Protein AF-A0A401QGA0-F1 (afdb_monomer_lite)

Structure (mmCIF, N/CA/C/O backbone):
data_AF-A0A401QGA0-F1
#
_entry.id   AF-A0A401QGA0-F1
#
loop_
_atom_site.group_PDB
_atom_site.id
_atom_site.type_symbol
_atom_site.label_atom_id
_atom_site.label_alt_id
_atom_site.label_comp_id
_atom_site.label_asym_id
_atom_site.label_entity_id
_atom_site.label_seq_id
_atom_site.pdbx_PDB_ins_code
_atom_site.Cartn_x
_atom_site.Cartn_y
_atom_site.Cartn_z
_atom_site.occupancy
_atom_site.B_iso_or_equiv
_atom_site.auth_seq_id
_atom_site.auth_comp_id
_atom_site.auth_asym_id
_atom_site.auth_atom_id
_atom_site.pdbx_PDB_model_num
ATOM 1 N N . MET A 1 1 ? 22.940 25.794 -7.510 1.00 50.47 1 MET A N 1
ATOM 2 C CA . MET A 1 1 ? 23.801 24.617 -7.727 1.00 50.47 1 MET A CA 1
ATOM 3 C C . MET A 1 1 ? 22.857 23.452 -7.908 1.00 50.47 1 MET A C 1
ATOM 5 O O . MET A 1 1 ? 22.147 23.124 -6.966 1.00 50.47 1 MET A O 1
ATOM 9 N N . GLU A 1 2 ? 22.734 22.949 -9.128 1.00 58.34 2 GLU A N 1
ATOM 10 C CA . GLU A 1 2 ? 21.878 21.805 -9.434 1.00 58.34 2 GLU A CA 1
ATOM 11 C C . GLU A 1 2 ? 22.696 20.546 -9.152 1.00 58.34 2 GLU A C 1
ATOM 13 O O . GLU A 1 2 ? 23.748 20.331 -9.747 1.00 58.34 2 GLU A O 1
ATOM 18 N N . THR A 1 3 ? 22.286 19.764 -8.158 1.00 67.75 3 THR A N 1
ATOM 19 C CA . THR A 1 3 ? 22.930 18.493 -7.828 1.00 67.75 3 THR A CA 1
ATOM 20 C C . THR A 1 3 ? 22.483 17.449 -8.844 1.00 67.75 3 THR A C 1
ATOM 22 O O . THR A 1 3 ? 21.393 16.889 -8.751 1.00 67.75 3 THR A O 1
ATOM 25 N N . GLU A 1 4 ? 23.326 17.198 -9.837 1.00 71.62 4 GLU A N 1
ATOM 26 C CA . GLU A 1 4 ?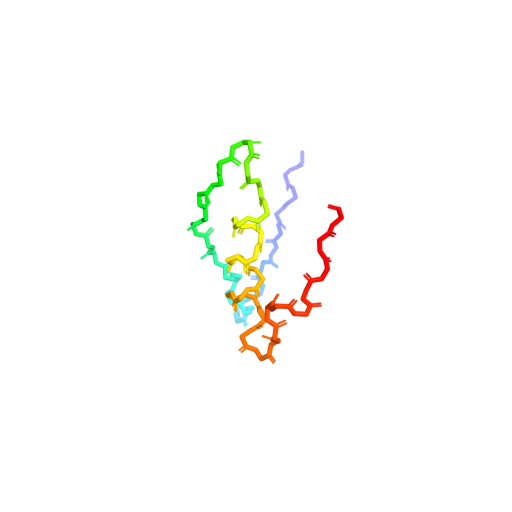 23.146 16.123 -10.808 1.00 71.62 4 GLU A CA 1
ATOM 27 C C . GLU A 1 4 ? 23.391 14.763 -10.133 1.00 71.62 4 GLU A C 1
ATOM 29 O O . GLU A 1 4 ? 24.510 14.393 -9.777 1.00 71.62 4 GLU A O 1
ATOM 34 N N . VAL A 1 5 ? 22.309 14.015 -9.903 1.00 76.00 5 VAL A N 1
ATOM 35 C CA . VAL A 1 5 ? 22.373 12.654 -9.357 1.00 76.00 5 VAL A CA 1
ATOM 36 C C . VAL A 1 5 ? 22.692 11.695 -10.504 1.00 76.00 5 VAL A C 1
ATOM 38 O O . VAL A 1 5 ? 21.821 11.381 -11.315 1.00 76.00 5 VAL A O 1
ATOM 41 N N . HIS A 1 6 ? 23.937 11.219 -10.584 1.00 74.44 6 HIS A N 1
ATOM 42 C CA . HIS A 1 6 ? 24.322 10.198 -11.560 1.00 74.44 6 HIS A CA 1
ATOM 43 C C . HIS A 1 6 ? 23.703 8.849 -11.171 1.00 74.44 6 HIS A C 1
ATOM 45 O O . HIS A 1 6 ? 24.169 8.174 -10.251 1.00 74.44 6 HIS A O 1
ATOM 51 N N . VAL A 1 7 ? 22.632 8.458 -11.863 1.00 76.81 7 VAL A N 1
ATOM 52 C CA . VAL A 1 7 ? 22.003 7.148 -11.671 1.00 76.81 7 VAL A CA 1
ATOM 53 C C . VAL A 1 7 ? 22.809 6.111 -12.463 1.00 76.81 7 VAL A C 1
ATOM 55 O O . VAL A 1 7 ? 22.939 6.265 -13.678 1.00 76.81 7 VAL A O 1
ATOM 58 N N . PRO A 1 8 ? 23.367 5.067 -11.824 1.00 79.81 8 PRO A N 1
ATOM 59 C CA . PRO A 1 8 ? 24.203 4.096 -12.518 1.00 79.81 8 PRO A CA 1
ATOM 60 C C . PRO A 1 8 ? 23.405 3.331 -13.579 1.00 79.81 8 PRO A C 1
ATOM 62 O O . PRO A 1 8 ? 22.285 2.872 -13.335 1.00 79.81 8 PRO A O 1
ATOM 65 N N . THR A 1 9 ? 24.009 3.157 -14.754 1.00 73.25 9 THR A N 1
ATOM 66 C CA . THR A 1 9 ? 23.462 2.349 -15.848 1.00 73.25 9 THR A CA 1
ATOM 67 C C . THR A 1 9 ? 23.313 0.901 -15.375 1.00 73.25 9 THR A C 1
ATOM 69 O O . THR A 1 9 ? 24.305 0.200 -15.195 1.00 73.25 9 THR A O 1
ATOM 72 N N . GLY A 1 10 ? 22.077 0.464 -15.124 1.00 72.44 10 GLY A N 1
ATOM 73 C CA . GLY A 1 10 ? 21.771 -0.855 -14.552 1.00 72.44 10 GLY A CA 1
ATOM 74 C C . GLY A 1 10 ? 21.105 -0.823 -13.173 1.00 72.44 10 GLY A C 1
ATOM 75 O O . GLY A 1 10 ? 20.803 -1.884 -12.629 1.00 72.44 10 GLY A O 1
ATOM 76 N N . ALA A 1 11 ? 20.836 0.360 -12.608 1.00 75.75 11 ALA A N 1
ATOM 77 C CA . ALA A 1 11 ? 19.957 0.471 -11.448 1.00 75.75 11 ALA A CA 1
ATOM 78 C C . ALA A 1 11 ? 18.590 -0.178 -11.750 1.00 75.75 11 ALA A C 1
ATOM 80 O O . ALA A 1 11 ? 18.053 0.017 -12.848 1.00 75.7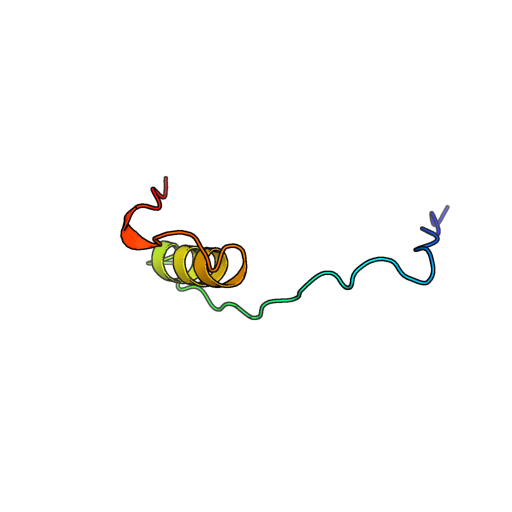5 11 ALA A O 1
ATOM 81 N N . PRO A 1 12 ? 18.009 -0.945 -10.808 1.00 75.50 12 PRO A N 1
ATOM 82 C CA . PRO A 1 12 ? 16.696 -1.535 -11.016 1.00 75.50 12 PRO A CA 1
ATOM 83 C C . PRO A 1 12 ? 15.678 -0.424 -11.276 1.00 75.50 12 PRO A C 1
ATOM 85 O O . PRO A 1 12 ? 15.653 0.590 -10.574 1.00 75.50 12 PRO A O 1
ATOM 88 N N . ALA A 1 13 ? 14.838 -0.618 -12.293 1.00 79.81 13 ALA A N 1
ATOM 89 C CA . ALA A 1 13 ? 13.767 0.319 -12.584 1.00 79.81 13 ALA A CA 1
ATOM 90 C C . ALA A 1 13 ? 12.867 0.448 -11.350 1.00 79.81 13 ALA A C 1
ATOM 92 O O . ALA A 1 13 ? 12.361 -0.551 -10.834 1.00 79.81 13 ALA A O 1
ATOM 93 N N . VAL A 1 14 ? 12.672 1.678 -10.873 1.00 82.31 14 VAL A N 1
ATOM 94 C CA . VAL A 1 14 ? 11.736 1.938 -9.779 1.00 82.31 14 VAL A CA 1
ATOM 95 C C . VAL A 1 14 ? 10.323 1.693 -10.312 1.00 82.31 14 VAL A C 1
ATOM 97 O O . VAL A 1 14 ? 9.918 2.364 -11.269 1.00 82.31 14 VAL A O 1
ATOM 100 N N . PRO A 1 15 ? 9.565 0.743 -9.740 1.00 83.50 15 PRO A N 1
ATOM 101 C CA . PRO A 1 15 ? 8.223 0.454 -10.213 1.00 83.50 15 PRO A CA 1
ATOM 102 C C . PRO A 1 15 ? 7.304 1.653 -9.958 1.00 83.50 15 PRO A C 1
ATOM 104 O O . PRO A 1 15 ? 7.312 2.246 -8.879 1.00 83.50 15 PRO A O 1
ATOM 107 N N . LYS A 1 16 ? 6.511 2.009 -10.972 1.00 88.62 16 LYS A N 1
ATOM 108 C CA . LYS A 1 16 ? 5.507 3.076 -10.907 1.00 88.62 16 LYS A CA 1
ATOM 109 C C . LYS A 1 16 ? 4.119 2.453 -10.929 1.00 88.62 16 LYS A C 1
ATOM 111 O O . LYS A 1 16 ? 3.826 1.642 -11.804 1.00 88.62 16 LYS A O 1
ATOM 116 N N . PHE A 1 17 ? 3.272 2.861 -9.992 1.00 88.81 17 PHE A N 1
ATOM 117 C CA . PHE A 1 17 ? 1.899 2.381 -9.882 1.00 88.81 17 PHE A CA 1
ATOM 118 C C . PHE A 1 17 ? 0.942 3.558 -9.989 1.00 88.81 17 PHE A C 1
ATOM 120 O O . PHE A 1 17 ? 1.041 4.512 -9.222 1.00 88.81 17 PHE A O 1
ATOM 127 N N . THR A 1 18 ? 0.003 3.471 -10.923 1.00 90.81 18 THR A N 1
ATOM 128 C CA . THR A 1 18 ? -1.136 4.384 -10.977 1.00 90.81 18 THR A CA 1
ATOM 129 C C . THR A 1 18 ? -2.232 3.792 -10.099 1.00 90.81 18 THR A C 1
ATOM 131 O O . THR A 1 18 ? -2.904 2.849 -10.512 1.00 90.81 18 THR A O 1
ATOM 134 N N . ILE A 1 19 ? -2.339 4.286 -8.866 1.00 88.88 19 ILE A N 1
ATOM 135 C CA . ILE A 1 19 ? -3.392 3.924 -7.911 1.00 88.88 19 ILE A CA 1
ATOM 136 C C . ILE A 1 19 ? -4.290 5.147 -7.748 1.00 88.88 19 ILE A C 1
ATOM 138 O O . ILE A 1 19 ? -3.791 6.250 -7.525 1.00 88.88 19 ILE A O 1
ATOM 142 N N . TYR A 1 20 ? -5.597 4.942 -7.848 1.00 89.19 20 TYR A N 1
ATOM 143 C CA . TYR A 1 20 ? -6.596 5.958 -7.541 1.00 89.19 20 TYR A CA 1
ATOM 144 C C . TYR A 1 20 ? -7.206 5.623 -6.188 1.00 89.19 20 TYR A C 1
ATOM 146 O O . TYR A 1 20 ? -7.460 4.458 -5.893 1.00 89.19 20 TYR A O 1
ATOM 154 N N . VAL A 1 21 ? -7.387 6.639 -5.355 1.00 88.81 21 VAL A N 1
ATOM 155 C CA . VAL A 1 21 ? -7.837 6.478 -3.976 1.00 88.8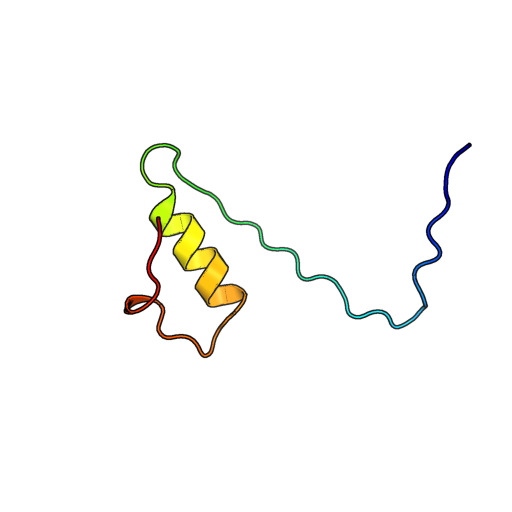1 21 VAL A CA 1
ATOM 156 C C . VAL A 1 21 ? -9.024 7.402 -3.765 1.00 88.81 21 VAL A C 1
ATOM 158 O O . VAL A 1 21 ? -8.972 8.560 -4.181 1.00 88.81 21 VAL A O 1
ATOM 161 N N . ASP A 1 22 ? -10.079 6.883 -3.147 1.00 91.38 22 ASP A N 1
ATOM 162 C CA . ASP A 1 22 ? -11.190 7.700 -2.673 1.00 91.38 22 ASP A CA 1
ATOM 163 C C . ASP A 1 22 ? -10.800 8.385 -1.355 1.00 91.38 22 ASP A C 1
ATOM 165 O O . ASP A 1 22 ? -10.179 7.770 -0.489 1.00 91.38 22 ASP A O 1
ATOM 169 N N . GLU A 1 23 ? -11.137 9.665 -1.192 1.00 91.25 23 GLU A N 1
ATOM 170 C CA . GLU A 1 23 ? -10.750 10.422 0.007 1.00 91.25 23 GLU A CA 1
ATOM 171 C C . GLU A 1 23 ? -11.466 9.951 1.282 1.00 91.25 23 GLU A C 1
ATOM 173 O O . GLU A 1 23 ? -10.924 10.098 2.378 1.00 91.25 23 GLU A O 1
ATOM 178 N N . ASN A 1 24 ? -12.659 9.368 1.142 1.00 94.75 24 ASN A N 1
ATOM 179 C CA . ASN A 1 24 ? -13.450 8.836 2.246 1.00 94.75 24 ASN A CA 1
ATOM 180 C C . ASN A 1 24 ? -13.109 7.365 2.537 1.00 94.75 24 ASN A C 1
ATOM 182 O O . ASN A 1 24 ? -13.379 6.896 3.642 1.00 94.75 24 ASN A O 1
ATOM 186 N N . ASP A 1 25 ? -12.488 6.650 1.591 1.00 90.69 25 ASP A N 1
ATOM 187 C CA . ASP A 1 25 ? -12.015 5.272 1.753 1.00 90.69 25 ASP A CA 1
ATOM 188 C C . ASP A 1 25 ? -10.588 5.067 1.215 1.00 90.69 25 ASP A C 1
ATOM 190 O O . ASP A 1 25 ? -10.326 4.425 0.193 1.00 90.69 25 ASP A O 1
ATOM 194 N N . VAL A 1 26 ? -9.616 5.598 1.958 1.00 91.00 26 VAL A N 1
ATOM 195 C CA . VAL A 1 26 ? -8.199 5.488 1.584 1.00 91.00 26 VAL A CA 1
ATOM 196 C C . VAL A 1 26 ? -7.627 4.078 1.750 1.00 91.00 26 VAL A C 1
ATOM 198 O O . VAL A 1 26 ? -6.578 3.751 1.186 1.00 91.00 26 VAL A O 1
ATOM 201 N N . ILE A 1 27 ? -8.311 3.235 2.526 1.00 91.94 27 ILE A N 1
ATOM 202 C CA . ILE A 1 27 ? -7.849 1.897 2.892 1.00 91.94 27 ILE A CA 1
ATOM 203 C C . ILE A 1 27 ? -7.847 0.974 1.678 1.00 91.94 27 ILE A C 1
ATOM 205 O O . ILE A 1 27 ? -6.845 0.299 1.441 1.00 91.94 27 ILE A O 1
ATOM 209 N N . SER A 1 28 ? -8.898 0.998 0.857 1.00 90.38 28 SER A N 1
ATOM 210 C CA . SER A 1 28 ? -8.976 0.166 -0.349 1.00 90.38 28 SER A CA 1
ATOM 211 C C . SER A 1 28 ? -7.811 0.429 -1.309 1.00 90.38 28 SER A C 1
ATOM 213 O O . SER A 1 28 ? -7.146 -0.506 -1.761 1.00 90.38 28 SER A O 1
ATOM 215 N N . GLY A 1 29 ? -7.486 1.703 -1.552 1.00 91.75 29 GLY A N 1
ATOM 216 C CA . GLY A 1 29 ? -6.345 2.083 -2.389 1.00 91.75 29 GLY A CA 1
ATOM 217 C C . GLY A 1 29 ? -4.992 1.698 -1.780 1.00 91.75 29 GLY A C 1
ATOM 218 O O . GLY A 1 29 ? -4.085 1.252 -2.488 1.00 91.75 29 GLY A O 1
ATOM 219 N N . ALA A 1 30 ? -4.85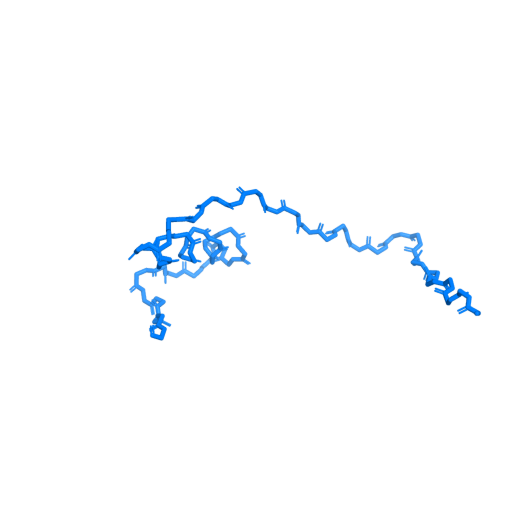0 1.810 -0.456 1.00 90.62 30 ALA A N 1
ATOM 220 C CA . ALA A 1 30 ? -3.649 1.373 0.249 1.00 90.62 30 ALA A CA 1
ATOM 221 C C . ALA A 1 30 ? -3.444 -0.148 0.153 1.00 90.62 30 ALA A C 1
ATOM 223 O O . ALA A 1 30 ? -2.330 -0.598 -0.123 1.00 90.62 30 ALA A O 1
ATOM 224 N N . LEU A 1 31 ? -4.504 -0.943 0.328 1.00 92.25 31 LEU A N 1
ATOM 225 C CA . LEU A 1 31 ? -4.446 -2.400 0.200 1.00 92.25 31 LEU A CA 1
ATOM 226 C C . LEU A 1 31 ? -4.125 -2.832 -1.240 1.00 92.25 31 LEU A C 1
ATOM 228 O O . LEU A 1 31 ? -3.305 -3.735 -1.427 1.00 92.25 31 LEU A O 1
ATOM 232 N N . GLU A 1 32 ? -4.665 -2.147 -2.256 1.00 92.88 32 GLU A N 1
ATOM 233 C CA . GLU A 1 32 ? -4.291 -2.390 -3.658 1.00 92.88 32 GLU A CA 1
ATOM 234 C C . GLU A 1 32 ? -2.786 -2.160 -3.886 1.00 92.88 32 GLU A C 1
ATOM 236 O O . GLU A 1 32 ? -2.097 -2.993 -4.488 1.00 92.88 32 GLU A O 1
ATOM 241 N N . LEU A 1 33 ? -2.248 -1.047 -3.375 1.00 92.12 33 LEU A N 1
ATOM 242 C CA . LEU A 1 33 ? -0.822 -0.743 -3.477 1.00 92.12 33 LEU A CA 1
ATOM 243 C C . LEU A 1 33 ? 0.035 -1.804 -2.769 1.00 92.12 33 LEU A C 1
ATOM 245 O O . LEU A 1 33 ? 1.050 -2.244 -3.319 1.00 92.12 33 LEU A O 1
ATOM 249 N N . VAL A 1 34 ? -0.372 -2.241 -1.573 1.00 92.75 34 VAL A N 1
ATOM 250 C CA . VAL A 1 34 ? 0.328 -3.289 -0.816 1.00 92.75 34 VAL A CA 1
ATOM 251 C C . VAL A 1 34 ? 0.361 -4.596 -1.603 1.00 92.75 34 VAL A C 1
ATOM 253 O O . VAL A 1 34 ? 1.437 -5.181 -1.725 1.00 92.75 34 VAL A O 1
ATOM 256 N N . GLY A 1 35 ? -0.754 -5.016 -2.206 1.00 92.25 35 GLY A N 1
ATOM 257 C CA . GLY A 1 35 ? -0.804 -6.223 -3.035 1.00 92.25 35 GLY A CA 1
ATOM 258 C C . GLY A 1 35 ? 0.188 -6.185 -4.203 1.00 92.25 35 GLY A C 1
ATOM 259 O O . GLY A 1 35 ? 0.891 -7.164 -4.458 1.00 92.25 35 GLY A O 1
ATOM 260 N N . LYS A 1 36 ? 0.336 -5.028 -4.866 1.00 91.25 36 LYS A N 1
ATOM 261 C CA . LYS A 1 36 ? 1.307 -4.855 -5.964 1.00 91.25 36 LYS A CA 1
ATOM 262 C C . LYS A 1 36 ? 2.760 -4.838 -5.479 1.00 91.25 36 LYS A C 1
ATOM 264 O O . LYS A 1 36 ? 3.638 -5.389 -6.140 1.00 91.25 36 LYS A O 1
ATOM 269 N N . LEU A 1 37 ? 3.031 -4.223 -4.328 1.00 91.31 37 LEU A N 1
ATOM 270 C CA . LEU A 1 37 ? 4.381 -4.130 -3.756 1.00 91.31 37 LEU A CA 1
ATOM 271 C C . LEU A 1 37 ? 4.842 -5.415 -3.054 1.00 91.31 37 LEU A C 1
ATOM 273 O O . LEU A 1 37 ? 6.050 -5.644 -2.909 1.00 91.31 37 LEU A O 1
ATOM 277 N N . ARG A 1 38 ? 3.900 -6.214 -2.548 1.00 91.19 38 ARG A N 1
ATOM 278 C CA . ARG A 1 38 ? 4.132 -7.404 -1.721 1.00 91.19 38 ARG A CA 1
ATOM 279 C C . ARG A 1 38 ? 3.201 -8.547 -2.154 1.00 91.19 38 ARG A C 1
ATOM 281 O O . ARG A 1 38 ? 2.394 -9.007 -1.357 1.00 91.19 38 ARG A O 1
ATOM 288 N N . PRO A 1 39 ? 3.370 -9.103 -3.366 1.00 89.69 39 PRO A N 1
ATOM 289 C CA . PRO A 1 39 ? 2.459 -10.118 -3.916 1.00 89.69 39 PRO A CA 1
ATOM 290 C C . PRO A 1 39 ? 2.428 -11.452 -3.147 1.00 89.69 39 PRO A C 1
ATOM 292 O O . PRO A 1 39 ? 1.616 -12.315 -3.449 1.00 89.69 39 PRO A O 1
ATOM 295 N N . LYS A 1 40 ? 3.336 -11.655 -2.184 1.00 94.69 40 LYS A N 1
ATOM 296 C CA . LYS A 1 40 ? 3.376 -12.847 -1.318 1.00 94.69 40 LYS A CA 1
ATOM 297 C C . LYS A 1 40 ? 2.690 -12.637 0.032 1.00 94.69 40 LYS A C 1
ATOM 299 O O . LYS A 1 40 ? 2.658 -13.565 0.832 1.00 94.69 40 LYS A O 1
ATOM 304 N N . TRP A 1 41 ? 2.275 -11.413 0.341 1.00 92.94 41 TRP A N 1
ATOM 305 C CA . TRP A 1 41 ? 1.600 -11.121 1.597 1.00 92.94 41 TRP A CA 1
ATOM 306 C C . TRP A 1 41 ? 0.124 -11.457 1.471 1.00 92.94 41 TRP A C 1
ATOM 308 O O . TRP A 1 41 ? -0.485 -11.222 0.430 1.00 92.94 41 TRP A O 1
ATOM 318 N N . ASP A 1 42 ? -0.434 -11.980 2.555 1.00 91.75 42 ASP A N 1
ATOM 319 C CA . ASP A 1 42 ? -1.873 -12.084 2.696 1.00 91.75 42 ASP A CA 1
ATOM 320 C C . ASP A 1 42 ? -2.430 -10.695 3.021 1.00 91.75 42 ASP A C 1
ATOM 322 O O . ASP A 1 42 ? -2.110 -10.119 4.063 1.00 91.75 42 ASP A O 1
ATOM 326 N N . VAL A 1 43 ? -3.189 -10.125 2.085 1.00 88.75 43 VAL A N 1
ATOM 327 C CA . VAL A 1 43 ? -3.678 -8.742 2.182 1.00 88.75 43 VAL A CA 1
ATOM 328 C C . VAL A 1 43 ? -4.715 -8.601 3.299 1.00 88.75 43 VAL A C 1
ATOM 330 O O . VAL A 1 43 ? -4.791 -7.545 3.918 1.00 88.75 43 VAL A O 1
ATOM 333 N N . GLU A 1 44 ? -5.454 -9.663 3.627 1.00 88.50 44 GLU A N 1
ATOM 334 C CA . GLU A 1 44 ? -6.470 -9.650 4.688 1.00 88.50 44 GLU A CA 1
ATOM 335 C C . GLU A 1 44 ? -5.845 -9.571 6.090 1.00 88.50 44 GLU A C 1
ATOM 337 O O . GLU A 1 44 ? -6.448 -9.045 7.023 1.00 88.50 44 GLU A O 1
ATOM 342 N N . GLN A 1 45 ? -4.602 -10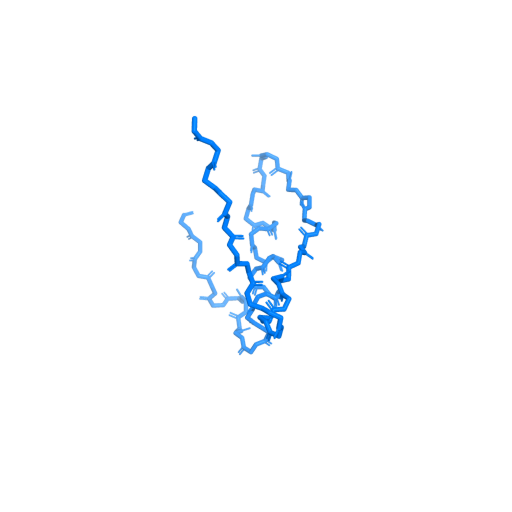.037 6.244 1.00 91.38 45 GLN A N 1
ATOM 343 C CA . GLN A 1 45 ? -3.822 -9.879 7.476 1.00 91.38 45 GLN A CA 1
ATOM 344 C C . GLN A 1 45 ? -3.115 -8.516 7.589 1.00 91.38 45 GLN A C 1
ATOM 346 O O . GLN A 1 45 ? -2.492 -8.225 8.619 1.00 91.38 45 GLN A O 1
ATOM 351 N N . VAL A 1 46 ? -3.173 -7.667 6.556 1.00 89.19 46 VAL A N 1
ATOM 352 C CA . VAL A 1 46 ? -2.529 -6.349 6.576 1.00 89.19 46 VAL A CA 1
ATOM 353 C C . VAL A 1 46 ? -3.332 -5.407 7.462 1.00 89.19 46 VAL A C 1
ATOM 355 O O . VAL A 1 46 ? -4.452 -5.016 7.152 1.00 89.19 46 VAL A O 1
ATOM 358 N N . LYS A 1 47 ? -2.723 -4.991 8.574 1.00 86.44 47 LYS A N 1
ATOM 359 C CA . LYS A 1 47 ? -3.308 -3.989 9.467 1.00 86.44 47 LYS A CA 1
ATOM 360 C C . LYS A 1 47 ? -2.965 -2.591 8.979 1.00 86.44 47 LYS A C 1
ATOM 362 O O . LYS A 1 47 ? -1.802 -2.182 9.018 1.00 86.44 47 LYS A O 1
ATOM 367 N N . THR A 1 48 ? -3.981 -1.857 8.555 1.00 81.62 48 THR A N 1
ATOM 368 C CA . THR A 1 48 ? -3.896 -0.416 8.324 1.00 81.62 48 THR A CA 1
ATOM 369 C C . THR A 1 48 ? -4.135 0.342 9.636 1.00 81.62 48 THR A C 1
ATOM 371 O O . THR A 1 48 ? -4.694 -0.218 10.580 1.00 81.62 48 THR A O 1
ATOM 374 N N . LYS A 1 49 ? -3.618 1.573 9.733 1.00 73.81 49 LYS A N 1
ATOM 375 C CA . LYS A 1 49 ? -3.784 2.430 10.919 1.00 73.81 49 LYS A CA 1
ATOM 376 C C . LYS A 1 49 ? -5.199 2.972 11.053 1.00 73.81 49 LYS A C 1
ATOM 378 O O . LYS A 1 49 ? -5.843 3.147 9.998 1.00 73.81 49 LYS A O 1
#

Organism: Scyliorhinus torazame (NCBI:txid75743)

pLDDT: mean 84.93, std 9.61, range [50.47, 94.75]

Radius of gyration: 15.95 Å; chains: 1; bounding box: 38×38×27 Å

Foldseek 3Di:
DDDDDDDDDPPPDDDDDDFDADPVGRPVSVLVVCCVVPVPDDSVPDDDD

Sequence (49 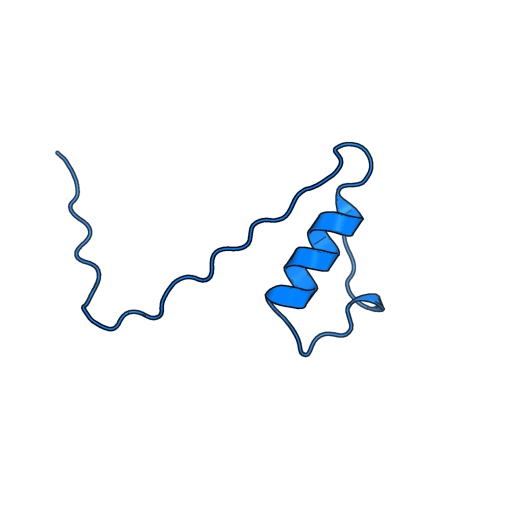aa):
METEVHVPTGAPAVPKFTIYVDENDVISGALELVGKLRPKWDVEQVKTK

Secondary structure (DSSP, 8-state):
--------TTPPPPP-------SS-HHHHHHHHHHHH-TTS-GGG----